Protein AF-A0A933N788-F1 (afdb_monomer)

Solvent-accessible surface area (backbone atoms only — not comparable to full-atom values): 6801 Å² total; per-residue (Å²): 134,83,79,81,73,79,79,76,82,78,82,78,89,53,99,57,62,82,75,41,64,30,94,85,76,72,37,51,31,42,74,48,73,46,94,87,75,46,46,34,35,30,46,71,79,64,49,89,92,51,73,77,40,43,52,72,58,52,50,52,64,53,44,61,63,51,60,73,68,54,74,57,66,64,59,55,51,52,53,50,52,55,52,52,52,54,50,51,52,54,51,53,54,51,50,54,51,50,51,54,51,53,53,52,54,57,64,75,74,111

Nearest PDB structures (foldseek):
  4pfp-assembly1_A  TM=3.549E-01  e=6.596E+00  Sus scrofa
  2vas-assembly1_A  TM=3.540E-01  e=8.445E+00  Sus scrofa

Mean predicted aligned error: 11.63 Å

Secondary structure (DSSP, 8-state):
----PPPP------TTTTT-B-TTT-PBEEEEEETTTEEEEEETT--TTS--EEHHHHHHHHHHHHHHHS--HHHHHHHHHHHHHHHHHHHHHHHHHHHHHHHHHHHTT-

Structure (mmCIF, N/CA/C/O backbone):
data_AF-A0A933N788-F1
#
_entry.id   AF-A0A933N788-F1
#
loop_
_atom_site.group_PDB
_atom_site.id
_atom_site.type_symbol
_atom_site.label_atom_id
_atom_site.label_alt_id
_atom_site.label_comp_id
_atom_site.label_asym_id
_atom_site.label_entity_id
_atom_site.label_seq_id
_atom_site.pdbx_PDB_ins_code
_atom_site.Cartn_x
_atom_site.Cartn_y
_atom_site.Cartn_z
_atom_site.occupancy
_atom_site.B_iso_or_equiv
_atom_site.auth_seq_id
_atom_site.auth_comp_id
_atom_site.auth_asym_id
_atom_site.auth_atom_id
_atom_site.pdbx_PDB_model_num
ATOM 1 N N . MET A 1 1 ? 40.676 -18.536 15.638 1.00 44.00 1 MET A N 1
ATOM 2 C CA . MET A 1 1 ? 39.982 -18.354 14.341 1.00 44.00 1 MET A CA 1
ATOM 3 C C . MET A 1 1 ? 38.573 -17.835 14.615 1.00 44.00 1 MET A C 1
ATOM 5 O O . MET A 1 1 ? 37.750 -18.585 15.123 1.00 44.00 1 MET A O 1
ATOM 9 N N . SER A 1 2 ? 38.316 -16.542 14.395 1.00 55.00 2 SER A N 1
ATOM 10 C CA . SER A 1 2 ? 37.004 -15.934 14.674 1.00 55.00 2 SER A CA 1
ATOM 11 C C . SER A 1 2 ? 35.972 -16.397 13.638 1.00 55.00 2 SER A C 1
ATOM 13 O O . SER A 1 2 ? 36.208 -16.277 12.433 1.00 55.00 2 SER A O 1
ATOM 15 N N . ARG A 1 3 ? 34.848 -16.970 14.089 1.00 59.88 3 ARG A N 1
ATOM 16 C CA . ARG A 1 3 ? 3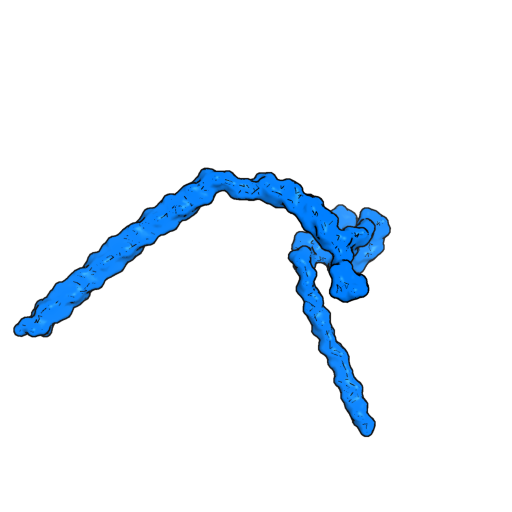3.737 -17.386 13.219 1.00 59.88 3 ARG A CA 1
ATOM 17 C C . ARG A 1 3 ? 33.127 -16.128 12.591 1.00 59.88 3 ARG A C 1
ATOM 19 O O . ARG A 1 3 ? 32.500 -15.343 13.295 1.00 59.88 3 ARG A O 1
ATOM 26 N N . LYS A 1 4 ? 33.296 -15.931 11.276 1.00 62.41 4 LYS A N 1
ATOM 27 C CA . LYS A 1 4 ? 32.578 -14.886 10.526 1.00 62.41 4 LYS A CA 1
ATOM 28 C C . LYS A 1 4 ? 31.075 -15.101 10.723 1.00 62.41 4 LYS A C 1
ATOM 30 O O . LYS A 1 4 ? 30.530 -16.110 10.280 1.00 62.41 4 LYS A O 1
ATOM 35 N N . SER A 1 5 ? 30.418 -14.181 11.424 1.00 70.81 5 SER A N 1
ATOM 36 C CA . SER A 1 5 ? 28.970 -14.208 11.603 1.00 70.81 5 SER A CA 1
ATOM 37 C C . SER A 1 5 ? 28.288 -14.010 10.247 1.00 70.81 5 SER A C 1
ATOM 39 O O . SER A 1 5 ? 28.709 -13.189 9.430 1.00 70.81 5 SER A O 1
ATOM 41 N N . LYS A 1 6 ? 27.245 -14.802 9.972 1.00 73.06 6 LYS A N 1
ATOM 42 C CA . LYS A 1 6 ? 26.474 -14.672 8.733 1.00 73.06 6 LYS A CA 1
ATOM 43 C C . LYS A 1 6 ? 25.786 -13.300 8.739 1.00 73.06 6 LYS A C 1
ATOM 45 O O . LYS A 1 6 ? 25.066 -13.018 9.701 1.00 73.06 6 LYS A O 1
ATOM 50 N N . PRO A 1 7 ? 25.986 -12.445 7.719 1.00 67.00 7 PRO A N 1
ATOM 51 C CA . PRO A 1 7 ? 25.334 -11.144 7.675 1.00 67.00 7 PRO A CA 1
ATOM 52 C C . PRO A 1 7 ? 23.817 -11.335 7.758 1.00 67.00 7 PRO A C 1
ATOM 54 O O . PRO A 1 7 ? 23.234 -12.136 7.020 1.00 67.00 7 PRO A O 1
ATOM 57 N N . ARG A 1 8 ? 23.178 -10.637 8.704 1.00 68.50 8 ARG A N 1
ATOM 58 C CA . ARG A 1 8 ? 21.720 -10.646 8.851 1.00 68.50 8 ARG A CA 1
ATOM 59 C C . ARG A 1 8 ? 21.106 -10.123 7.554 1.00 68.50 8 ARG A C 1
ATOM 61 O O . ARG A 1 8 ? 21.442 -9.024 7.118 1.00 68.50 8 ARG A O 1
ATOM 68 N N . LYS A 1 9 ? 20.198 -10.899 6.953 1.00 63.94 9 LYS A N 1
ATOM 69 C CA . LYS A 1 9 ? 19.388 -10.432 5.822 1.00 63.94 9 LYS A CA 1
ATOM 70 C C . LYS A 1 9 ? 18.592 -9.215 6.293 1.00 63.94 9 LYS A C 1
ATOM 72 O O . LYS A 1 9 ? 17.719 -9.356 7.148 1.00 63.94 9 LYS A O 1
ATOM 77 N N . ARG A 1 10 ? 18.906 -8.029 5.770 1.00 64.56 10 ARG A N 1
ATOM 78 C CA . ARG A 1 10 ? 18.049 -6.857 5.949 1.00 64.56 10 ARG A CA 1
ATOM 79 C C . ARG A 1 10 ? 16.788 -7.087 5.126 1.00 64.56 10 ARG A C 1
ATOM 81 O O . ARG A 1 10 ? 16.870 -7.276 3.916 1.00 64.56 10 ARG A O 1
ATOM 88 N N . LYS A 1 11 ? 15.638 -7.129 5.796 1.00 66.94 11 LYS A N 1
ATOM 89 C CA . LYS A 1 11 ? 14.349 -7.015 5.120 1.00 66.94 11 LYS A CA 1
ATOM 90 C C . LYS A 1 11 ? 14.166 -5.535 4.817 1.00 66.94 11 LYS A C 1
ATOM 92 O O . LYS A 1 11 ? 14.119 -4.731 5.741 1.00 66.94 11 LYS A O 1
ATOM 97 N N . HIS A 1 12 ? 14.171 -5.191 3.539 1.00 73.81 12 HIS A N 1
ATOM 98 C CA . HIS A 1 12 ? 13.732 -3.878 3.097 1.00 73.81 12 HIS A CA 1
ATOM 99 C C . HIS A 1 12 ? 12.219 -3.960 2.917 1.00 73.81 12 HIS A C 1
ATOM 101 O O . HIS A 1 12 ? 11.741 -4.832 2.189 1.00 73.81 12 HIS A O 1
ATOM 107 N N . GLU A 1 13 ? 11.481 -3.110 3.623 1.00 82.69 13 GLU A N 1
ATOM 108 C CA . GLU A 1 13 ? 10.055 -2.913 3.375 1.00 82.69 13 GLU A CA 1
ATOM 109 C C . GLU A 1 13 ? 9.920 -1.854 2.284 1.00 82.69 13 GLU A C 1
ATOM 111 O O . GLU A 1 13 ? 10.401 -0.731 2.431 1.00 82.69 13 GLU A O 1
ATOM 116 N N . PHE A 1 14 ? 9.334 -2.250 1.159 1.00 90.94 14 PHE A N 1
ATOM 117 C CA . PHE A 1 14 ? 9.071 -1.380 0.018 1.00 90.94 14 PHE A CA 1
ATOM 118 C C . PHE A 1 14 ? 7.575 -1.093 -0.044 1.00 90.94 14 PHE A C 1
ATOM 120 O O . PHE A 1 14 ? 6.779 -2.003 0.199 1.00 90.94 14 PHE A O 1
ATOM 127 N N . ALA A 1 15 ? 7.197 0.138 -0.395 1.00 91.25 15 ALA A N 1
ATOM 128 C CA . ALA A 1 15 ? 5.815 0.614 -0.316 1.00 91.25 15 ALA A CA 1
ATOM 129 C C . ALA A 1 15 ? 4.814 -0.281 -1.065 1.00 91.25 15 ALA A C 1
ATOM 131 O O . ALA A 1 15 ? 3.707 -0.511 -0.583 1.00 91.25 15 ALA A O 1
ATOM 132 N N . PHE A 1 16 ? 5.218 -0.820 -2.217 1.00 91.56 16 PHE A N 1
ATOM 133 C CA . PHE A 1 16 ? 4.358 -1.645 -3.066 1.00 91.56 16 PHE A CA 1
ATOM 134 C C . PHE A 1 16 ? 4.772 -3.121 -3.123 1.00 91.56 16 PHE A C 1
ATOM 136 O O . PHE A 1 16 ? 4.347 -3.861 -4.013 1.00 91.56 16 PHE A O 1
ATOM 143 N N . GLY A 1 17 ? 5.617 -3.567 -2.189 1.00 87.81 17 GLY A N 1
ATOM 144 C CA . GLY A 1 17 ? 6.082 -4.950 -2.134 1.00 87.81 17 GLY A CA 1
ATOM 145 C C . GLY A 1 17 ? 4.921 -5.936 -1.985 1.00 87.81 17 GLY A C 1
ATOM 146 O O . GLY A 1 17 ? 4.179 -5.883 -1.011 1.00 87.81 17 GLY A O 1
ATOM 147 N N . GLY A 1 18 ? 4.769 -6.847 -2.951 1.00 87.12 18 GLY A N 1
ATOM 148 C CA . GLY A 1 18 ? 3.717 -7.871 -2.937 1.00 87.12 18 GLY A CA 1
ATOM 149 C C . GLY A 1 18 ? 2.318 -7.384 -3.331 1.00 87.12 18 GLY A C 1
ATOM 150 O O . GLY A 1 18 ? 1.394 -8.189 -3.339 1.00 87.12 18 GLY A O 1
ATOM 151 N N . LEU A 1 19 ? 2.157 -6.105 -3.684 1.00 90.50 19 LEU A N 1
ATOM 152 C CA . LEU A 1 19 ? 0.879 -5.543 -4.141 1.00 90.50 19 LEU A CA 1
ATOM 153 C C . LEU A 1 19 ? 0.746 -5.513 -5.669 1.00 90.50 19 LEU A C 1
ATOM 155 O O . LEU A 1 19 ? -0.346 -5.290 -6.183 1.00 90.50 19 LEU A O 1
ATOM 159 N N . ILE A 1 20 ? 1.853 -5.700 -6.393 1.00 91.12 20 ILE A N 1
ATOM 160 C CA . ILE A 1 20 ? 1.922 -5.502 -7.843 1.00 91.12 20 ILE A CA 1
ATOM 161 C C . ILE A 1 20 ? 2.442 -6.772 -8.522 1.00 91.12 20 ILE A C 1
ATOM 163 O O . ILE A 1 20 ? 3.484 -7.320 -8.145 1.00 91.12 20 ILE A O 1
ATOM 167 N N . SER A 1 21 ? 1.734 -7.201 -9.564 1.00 92.62 21 SER A N 1
ATOM 168 C CA . SER A 1 21 ? 2.136 -8.270 -10.477 1.00 92.62 21 SER A CA 1
ATOM 169 C C . SER A 1 21 ? 2.500 -7.719 -11.859 1.00 92.62 21 SER A C 1
ATOM 171 O O . SER A 1 21 ? 2.053 -6.654 -12.285 1.00 92.62 21 SER A O 1
ATOM 173 N N . CYS A 1 22 ? 3.369 -8.443 -12.555 1.00 92.31 22 CYS A N 1
ATOM 174 C CA . CYS A 1 22 ? 3.764 -8.168 -13.924 1.00 92.31 22 CYS A CA 1
ATOM 175 C C . CYS A 1 22 ? 2.631 -8.571 -14.872 1.00 92.31 22 CYS A C 1
ATOM 177 O O . CYS A 1 22 ? 2.315 -9.752 -14.961 1.00 92.31 22 CYS A O 1
ATOM 179 N N . GLY A 1 23 ? 2.087 -7.631 -15.647 1.00 89.94 23 GLY A N 1
ATOM 180 C CA . GLY A 1 23 ? 1.027 -7.922 -16.624 1.00 89.94 23 GLY A CA 1
ATOM 181 C C . GLY A 1 23 ? 1.462 -8.746 -17.846 1.00 89.94 23 GLY A C 1
ATOM 182 O O . GLY A 1 23 ? 0.635 -9.016 -18.708 1.00 89.94 23 GLY A O 1
ATOM 183 N N . HIS A 1 24 ? 2.745 -9.112 -17.956 1.00 91.56 24 HIS A N 1
ATOM 184 C CA . HIS A 1 24 ? 3.261 -9.921 -19.067 1.00 91.56 24 HIS A CA 1
ATOM 185 C C . HIS A 1 24 ? 3.522 -11.385 -18.692 1.00 91.56 24 HIS A C 1
ATOM 187 O O . HIS A 1 24 ? 3.349 -12.268 -19.524 1.00 91.56 24 HIS A O 1
ATOM 193 N N . CYS A 1 25 ? 3.969 -11.653 -17.462 1.00 90.38 25 CYS A N 1
ATOM 194 C CA . CYS A 1 25 ? 4.369 -12.998 -17.035 1.00 90.38 25 CYS A CA 1
ATOM 195 C C . CYS A 1 25 ? 3.720 -13.445 -15.718 1.00 90.38 25 CYS A C 1
ATOM 197 O O . CYS A 1 25 ? 4.162 -14.438 -15.143 1.00 90.38 25 CYS A O 1
ATOM 199 N N . ASP A 1 26 ? 2.791 -12.652 -15.177 1.00 88.88 26 ASP A N 1
ATOM 200 C CA . ASP A 1 26 ? 2.115 -12.839 -13.882 1.00 88.88 26 ASP A CA 1
ATOM 201 C C . ASP A 1 26 ? 3.045 -12.971 -12.660 1.00 88.88 26 ASP A C 1
ATOM 203 O O . ASP A 1 26 ? 2.613 -13.236 -11.538 1.00 88.88 26 ASP A O 1
ATOM 207 N N . GLY A 1 27 ? 4.344 -12.736 -12.849 1.00 90.06 27 GLY A N 1
ATOM 208 C CA . GLY A 1 27 ? 5.340 -12.7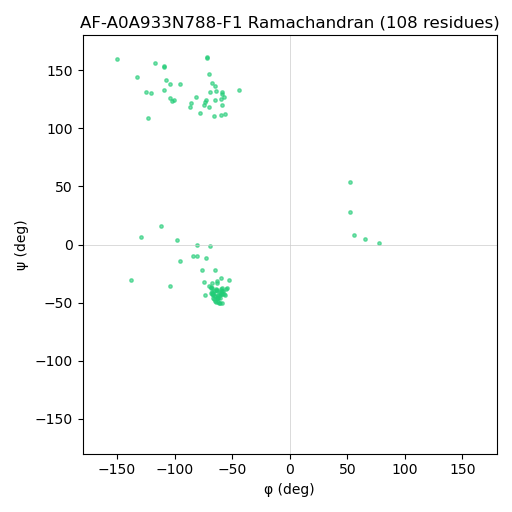48 -11.787 1.00 90.06 27 GLY A CA 1
ATOM 209 C C . GLY A 1 27 ? 5.201 -11.540 -10.863 1.00 90.06 27 GLY A C 1
ATOM 210 O O . GLY A 1 27 ? 4.644 -10.508 -11.232 1.00 90.06 27 GLY A O 1
ATOM 211 N N . SER A 1 28 ? 5.759 -11.623 -9.658 1.00 91.75 28 SER A N 1
ATOM 212 C CA . SER A 1 28 ? 5.776 -10.489 -8.730 1.00 91.75 28 SER A CA 1
ATOM 213 C C . SER A 1 28 ? 6.671 -9.356 -9.240 1.00 91.75 28 SER A C 1
ATOM 215 O O . SER A 1 28 ? 7.800 -9.601 -9.687 1.00 91.75 28 SER A O 1
ATOM 217 N N . ILE A 1 29 ? 6.221 -8.112 -9.084 1.00 93.19 29 ILE A N 1
ATOM 218 C CA . ILE A 1 29 ? 7.106 -6.951 -9.172 1.00 93.19 29 ILE A CA 1
ATOM 219 C C . ILE A 1 29 ? 7.819 -6.783 -7.824 1.00 93.19 29 ILE A C 1
ATOM 221 O O . ILE A 1 29 ? 7.191 -6.720 -6.767 1.00 93.19 29 ILE A O 1
ATOM 225 N N . THR A 1 30 ? 9.145 -6.705 -7.869 1.00 92.44 30 THR A N 1
ATOM 226 C CA . THR A 1 30 ? 10.015 -6.541 -6.698 1.00 92.44 30 THR A CA 1
ATOM 227 C C . THR A 1 30 ? 10.765 -5.221 -6.809 1.00 92.44 30 THR A C 1
ATOM 229 O O . THR A 1 30 ? 10.962 -4.714 -7.911 1.00 92.44 30 THR A O 1
ATOM 232 N N . ALA A 1 31 ? 11.200 -4.662 -5.679 1.00 93.19 31 ALA A N 1
ATOM 233 C CA . ALA A 1 31 ? 11.982 -3.436 -5.666 1.00 93.19 31 ALA A CA 1
ATOM 234 C C . ALA A 1 31 ? 13.449 -3.658 -5.276 1.00 93.19 31 ALA A C 1
ATOM 236 O O . ALA A 1 31 ? 13.809 -4.588 -4.549 1.00 93.19 31 ALA A O 1
ATOM 237 N N . SER A 1 32 ? 14.298 -2.753 -5.749 1.00 90.81 32 SER A N 1
ATOM 238 C CA . SER A 1 32 ? 15.711 -2.661 -5.404 1.00 90.81 32 SER A CA 1
ATOM 239 C C . SER A 1 32 ? 16.064 -1.218 -5.063 1.00 90.81 32 SER A C 1
ATOM 241 O O . SER A 1 32 ? 15.527 -0.278 -5.649 1.00 90.81 32 SER A O 1
ATOM 243 N N . GLN A 1 33 ? 16.962 -1.037 -4.094 1.00 91.75 33 GLN A N 1
ATOM 244 C CA . GLN A 1 33 ? 17.422 0.284 -3.684 1.00 91.75 33 GLN A CA 1
ATOM 245 C C . GLN A 1 33 ? 18.805 0.576 -4.273 1.00 91.75 33 GLN A C 1
ATOM 247 O O . GLN A 1 33 ? 19.769 -0.147 -4.018 1.00 91.75 33 GLN A O 1
ATOM 252 N N . ALA A 1 34 ? 18.919 1.671 -5.019 1.00 89.38 34 ALA A N 1
ATOM 253 C CA . ALA A 1 34 ? 20.169 2.187 -5.553 1.00 89.38 34 ALA A CA 1
ATOM 254 C C . ALA A 1 34 ? 20.638 3.408 -4.749 1.00 89.38 34 ALA A C 1
ATOM 256 O O . ALA A 1 34 ? 19.852 4.289 -4.391 1.00 89.38 34 ALA A O 1
ATOM 257 N N . LYS A 1 35 ? 21.949 3.476 -4.476 1.00 88.38 35 LYS A N 1
ATOM 258 C CA . LYS A 1 35 ? 22.605 4.593 -3.761 1.00 88.38 35 LYS A CA 1
ATOM 259 C C . LYS A 1 35 ? 21.947 4.958 -2.416 1.00 88.38 35 LYS A C 1
ATOM 261 O O . LYS A 1 35 ? 21.983 6.117 -2.014 1.00 88.38 35 LYS A O 1
ATOM 266 N N . GLY A 1 36 ? 21.303 3.987 -1.762 1.00 84.94 36 GLY A N 1
ATOM 267 C CA . GLY A 1 36 ? 20.622 4.156 -0.474 1.00 84.94 36 GLY A CA 1
ATOM 268 C C . GLY A 1 36 ? 19.399 5.080 -0.475 1.00 84.94 36 GLY A C 1
ATOM 269 O O . GLY A 1 36 ? 18.856 5.326 0.594 1.00 84.94 36 GLY A O 1
ATOM 270 N N . GLN A 1 37 ? 18.968 5.591 -1.633 1.00 87.88 37 GLN A N 1
ATOM 271 C CA . GLN A 1 37 ? 17.933 6.632 -1.707 1.00 87.88 37 GLN A CA 1
ATOM 272 C C . GLN A 1 37 ? 16.904 6.397 -2.816 1.00 87.88 37 GLN A C 1
ATOM 274 O O . GLN A 1 37 ? 15.750 6.761 -2.652 1.00 87.88 37 GLN A O 1
ATOM 279 N N . TYR A 1 38 ? 17.291 5.763 -3.927 1.00 91.06 38 TYR A N 1
ATOM 280 C CA . TYR A 1 38 ? 16.397 5.565 -5.066 1.00 91.06 38 TYR A CA 1
ATOM 281 C C . TYR A 1 38 ? 15.834 4.152 -5.049 1.00 91.06 38 TYR A C 1
ATOM 283 O O . TYR A 1 38 ? 16.608 3.195 -5.057 1.00 91.06 38 TYR A O 1
ATOM 291 N N . VAL A 1 39 ? 14.512 4.015 -5.061 1.00 94.25 39 VAL A N 1
ATOM 292 C CA . VAL A 1 39 ? 13.835 2.716 -5.124 1.00 94.25 39 VAL A CA 1
ATOM 293 C C . VAL A 1 39 ? 13.300 2.499 -6.536 1.00 94.25 39 VAL A C 1
ATOM 295 O O . VAL A 1 39 ? 12.584 3.342 -7.076 1.00 94.25 39 VAL A O 1
ATOM 298 N N . TYR A 1 40 ? 13.669 1.368 -7.133 1.00 94.50 40 TYR A N 1
ATOM 299 C CA . TYR A 1 40 ? 13.228 0.959 -8.462 1.00 94.50 40 TYR A CA 1
ATOM 300 C C . TYR A 1 40 ? 12.497 -0.369 -8.385 1.00 94.50 40 TYR A C 1
ATOM 302 O O . TYR A 1 40 ? 13.030 -1.333 -7.836 1.00 94.50 40 TYR A O 1
ATOM 310 N N . TYR A 1 41 ? 11.321 -0.419 -8.990 1.00 94.50 41 TYR A N 1
ATOM 311 C CA . TYR A 1 41 ? 10.503 -1.608 -9.146 1.00 94.50 41 TYR A CA 1
ATOM 312 C C . TYR A 1 41 ? 10.775 -2.252 -10.504 1.00 94.50 41 TYR A C 1
ATOM 314 O O . TYR A 1 41 ? 10.907 -1.563 -11.514 1.00 94.50 41 TYR A O 1
ATOM 322 N N . HIS A 1 42 ? 10.872 -3.578 -10.517 1.00 92.88 42 HIS A N 1
ATOM 323 C CA . HIS A 1 42 ? 11.113 -4.374 -11.712 1.00 92.88 42 HIS A CA 1
ATOM 324 C C . HIS A 1 42 ? 10.465 -5.753 -11.592 1.00 92.88 42 HIS A C 1
ATOM 326 O O . HIS A 1 42 ? 10.210 -6.259 -10.496 1.00 92.88 42 HIS A O 1
ATOM 332 N N . CYS A 1 43 ? 10.245 -6.409 -12.728 1.00 93.31 43 CYS A N 1
ATOM 333 C CA . CYS A 1 43 ? 9.786 -7.790 -12.730 1.00 93.31 43 CYS A CA 1
ATOM 334 C C . CYS A 1 43 ? 10.846 -8.715 -12.112 1.00 93.31 43 CYS A C 1
ATOM 336 O O . CYS A 1 43 ? 12.025 -8.657 -12.476 1.00 93.31 43 CYS A O 1
ATOM 338 N N . ALA A 1 44 ? 10.442 -9.591 -11.188 1.00 89.69 44 ALA A N 1
ATOM 339 C CA . ALA A 1 44 ? 11.341 -10.590 -10.609 1.00 89.69 44 ALA A CA 1
ATOM 340 C C . ALA A 1 44 ? 11.856 -11.592 -11.661 1.00 89.69 44 ALA A C 1
ATOM 342 O O . ALA A 1 44 ? 12.996 -12.044 -11.569 1.00 89.69 44 ALA A O 1
ATOM 343 N N . ALA A 1 45 ? 11.044 -11.882 -12.683 1.00 88.50 45 ALA A N 1
ATOM 344 C CA . ALA A 1 45 ? 11.398 -12.751 -13.805 1.00 88.50 45 ALA A CA 1
ATOM 345 C C . ALA A 1 45 ? 12.236 -12.052 -14.895 1.00 88.50 45 ALA A C 1
ATOM 347 O O . ALA A 1 45 ? 12.618 -12.706 -15.858 1.00 88.50 45 ALA A O 1
ATOM 348 N N . LYS A 1 46 ? 12.545 -10.752 -14.740 1.00 83.88 46 LYS A N 1
ATOM 349 C CA . LYS A 1 46 ? 13.331 -9.944 -15.694 1.00 83.88 46 LYS A CA 1
ATOM 350 C C . LYS A 1 46 ? 12.798 -10.007 -17.132 1.00 83.88 46 LYS A C 1
ATOM 352 O O . LYS A 1 46 ? 13.527 -10.330 -18.061 1.00 83.88 46 LYS A O 1
ATOM 357 N N . CYS A 1 47 ? 11.516 -9.710 -17.306 1.00 86.75 47 CYS A N 1
ATOM 358 C CA . CYS A 1 47 ? 10.928 -9.582 -18.635 1.00 86.75 47 CYS A CA 1
ATOM 359 C C . CYS A 1 47 ? 11.461 -8.331 -19.339 1.00 86.75 47 CYS A C 1
ATOM 361 O O . CYS A 1 47 ? 11.357 -7.244 -18.777 1.00 86.75 47 CYS A O 1
ATOM 363 N N . ASP A 1 48 ? 11.916 -8.465 -20.585 1.00 84.31 48 ASP A N 1
ATOM 364 C CA . ASP A 1 48 ? 12.358 -7.323 -21.403 1.00 84.31 48 ASP A CA 1
ATOM 365 C C . ASP A 1 48 ? 11.210 -6.353 -21.729 1.00 84.31 48 ASP A C 1
ATOM 367 O O . ASP A 1 48 ? 11.430 -5.176 -21.992 1.00 84.31 48 ASP A O 1
ATOM 371 N N . ALA A 1 49 ? 9.965 -6.836 -21.663 1.00 83.81 49 ALA A N 1
ATOM 372 C CA . ALA A 1 49 ? 8.763 -6.039 -21.884 1.00 83.81 49 ALA A CA 1
ATOM 373 C C . ALA A 1 49 ? 8.432 -5.062 -20.736 1.00 83.81 49 ALA A C 1
ATOM 375 O O . ALA A 1 49 ? 7.541 -4.230 -20.894 1.00 83.81 49 ALA A O 1
ATOM 376 N N . VAL A 1 50 ? 9.090 -5.174 -19.573 1.00 84.94 50 VAL A N 1
ATOM 377 C CA . VAL A 1 50 ? 8.809 -4.335 -18.397 1.00 84.94 50 VAL A CA 1
ATOM 378 C C . VAL A 1 50 ? 10.073 -3.609 -17.963 1.00 84.94 50 VAL A C 1
ATOM 380 O O . VAL A 1 50 ? 10.990 -4.205 -17.397 1.00 84.94 50 VAL A O 1
ATOM 383 N N . GLU A 1 51 ? 10.096 -2.300 -18.192 1.00 88.50 51 GLU A N 1
ATOM 384 C CA . GLU A 1 51 ? 11.191 -1.440 -17.755 1.00 88.50 51 GLU A CA 1
ATOM 385 C C . GLU A 1 51 ? 11.206 -1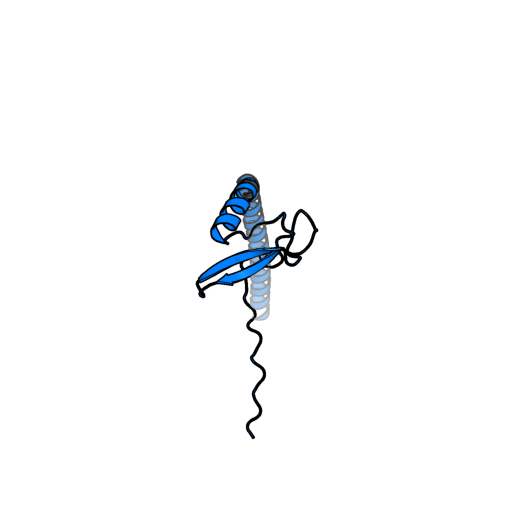.236 -16.234 1.00 88.50 51 GLU A C 1
ATOM 387 O O . GLU A 1 51 ? 10.222 -1.449 -15.522 1.00 88.50 51 GLU A O 1
ATOM 392 N N . TYR A 1 52 ? 12.358 -0.801 -15.725 1.00 92.44 52 TYR A N 1
ATOM 393 C CA . TYR A 1 52 ? 12.522 -0.440 -14.323 1.00 92.44 52 TYR A CA 1
ATOM 394 C C . TYR A 1 52 ? 11.829 0.897 -14.051 1.00 92.44 52 TYR A C 1
ATOM 396 O O . TYR A 1 52 ? 12.189 1.919 -14.634 1.00 92.44 52 TYR A O 1
ATOM 404 N N . ILE A 1 53 ? 10.891 0.912 -13.108 1.00 93.38 53 ILE A N 1
ATOM 405 C CA . ILE A 1 53 ? 10.101 2.103 -12.776 1.00 93.38 53 ILE A CA 1
ATOM 406 C C . ILE A 1 53 ? 10.528 2.623 -11.406 1.00 93.38 53 ILE A C 1
ATOM 408 O O . ILE A 1 53 ? 10.654 1.859 -10.449 1.00 93.38 53 ILE A O 1
ATOM 412 N N . ARG A 1 54 ? 10.753 3.933 -11.286 1.00 94.69 54 ARG A N 1
ATOM 413 C CA . ARG A 1 54 ? 11.016 4.570 -9.988 1.00 94.69 54 ARG A CA 1
ATOM 414 C C . ARG A 1 54 ? 9.766 4.605 -9.112 1.00 94.69 54 ARG A C 1
ATOM 416 O O . ARG A 1 54 ? 8.663 4.785 -9.622 1.00 94.69 54 ARG A O 1
ATOM 423 N N . GLU A 1 55 ? 9.941 4.501 -7.797 1.00 94.56 55 GLU A N 1
ATOM 424 C CA . GLU A 1 55 ? 8.827 4.510 -6.840 1.00 94.56 55 GLU A CA 1
ATOM 425 C C . GLU A 1 55 ? 7.926 5.747 -6.972 1.00 94.56 55 GLU A C 1
ATOM 427 O O . GLU A 1 55 ? 6.703 5.623 -6.889 1.00 94.56 55 GLU A O 1
ATOM 432 N N . GLU A 1 56 ? 8.493 6.928 -7.236 1.00 94.00 56 GLU A N 1
ATOM 433 C CA . GLU A 1 56 ? 7.711 8.161 -7.360 1.00 94.00 56 GLU A CA 1
ATOM 434 C C . GLU A 1 56 ? 6.818 8.148 -8.606 1.00 94.00 56 GLU A C 1
ATOM 436 O O . GLU A 1 56 ? 5.692 8.644 -8.574 1.00 94.00 56 GLU A O 1
ATOM 441 N N . GLU A 1 57 ? 7.306 7.569 -9.701 1.00 94.38 57 GLU A N 1
ATOM 442 C CA . GLU A 1 57 ? 6.547 7.451 -10.945 1.00 94.38 57 GLU A CA 1
ATOM 443 C C . GLU A 1 57 ? 5.459 6.383 -10.825 1.00 94.38 57 GLU A C 1
ATOM 445 O O . GLU A 1 57 ? 4.299 6.628 -11.154 1.00 94.38 57 GLU A O 1
ATOM 450 N N . LEU A 1 58 ? 5.798 5.238 -10.230 1.00 93.50 58 LEU A N 1
ATOM 451 C CA . LEU A 1 58 ? 4.835 4.182 -9.935 1.00 93.50 58 LEU A CA 1
ATOM 452 C C . LEU A 1 58 ? 3.703 4.687 -9.027 1.00 93.50 58 LEU A C 1
ATOM 454 O O . LEU A 1 58 ? 2.528 4.436 -9.291 1.00 93.50 58 LEU A O 1
ATOM 458 N N . SER A 1 59 ? 4.041 5.477 -8.005 1.00 93.88 59 SER A N 1
ATOM 459 C CA . SER A 1 59 ? 3.065 6.101 -7.103 1.00 93.88 59 SER A CA 1
ATOM 460 C C . SER A 1 59 ? 2.095 7.024 -7.844 1.00 93.88 59 SER A C 1
ATOM 462 O O . SER A 1 59 ? 0.900 7.028 -7.549 1.00 93.88 59 SER A O 1
ATOM 464 N N . LYS A 1 60 ? 2.576 7.797 -8.828 1.00 93.25 60 LYS A N 1
ATOM 465 C CA . LYS A 1 60 ? 1.716 8.665 -9.650 1.00 93.25 60 LYS A CA 1
ATOM 466 C C . LYS A 1 60 ? 0.761 7.851 -10.516 1.00 93.25 60 LYS A C 1
ATOM 468 O O . LYS A 1 60 ? -0.433 8.155 -10.547 1.00 93.25 60 LYS A O 1
ATOM 473 N N . GLN A 1 61 ? 1.274 6.812 -11.177 1.00 91.56 61 GLN A N 1
ATOM 474 C CA . GLN A 1 61 ? 0.477 5.945 -12.046 1.00 91.56 61 GLN A CA 1
ATOM 475 C C . GLN A 1 61 ? -0.606 5.197 -11.266 1.00 91.56 61 GLN A C 1
ATOM 477 O O . GLN A 1 61 ? -1.737 5.112 -11.737 1.00 91.56 61 GLN A O 1
ATOM 482 N N . LEU A 1 62 ? -0.299 4.729 -10.051 1.00 90.50 62 LEU A N 1
ATOM 483 C CA . LEU A 1 62 ? -1.271 4.092 -9.157 1.00 90.50 62 LEU A CA 1
ATOM 484 C C . LEU A 1 62 ? -2.232 5.096 -8.506 1.00 90.50 62 LEU A C 1
ATOM 486 O O . LEU A 1 62 ? -3.398 4.782 -8.274 1.00 90.50 62 LEU A O 1
ATOM 490 N N . GLY A 1 63 ? -1.790 6.324 -8.241 1.00 89.81 63 GLY A N 1
ATOM 491 C CA . GLY A 1 63 ? -2.626 7.348 -7.617 1.00 89.81 63 GLY A CA 1
ATOM 492 C C . GLY A 1 63 ? -3.821 7.766 -8.479 1.00 89.81 63 GLY A C 1
ATOM 493 O O . GLY A 1 63 ? -4.917 7.973 -7.960 1.00 89.81 63 GLY A O 1
ATOM 494 N N . ALA A 1 64 ? -3.644 7.867 -9.798 1.00 86.00 64 ALA A N 1
ATOM 495 C CA . ALA A 1 64 ? -4.710 8.265 -10.719 1.00 86.00 64 ALA A CA 1
ATOM 496 C C . ALA A 1 64 ? -5.956 7.344 -10.694 1.00 86.00 64 ALA A C 1
ATOM 498 O O . ALA A 1 64 ? -7.066 7.865 -10.559 1.00 86.00 64 ALA A O 1
ATOM 499 N N . PRO A 1 65 ? -5.838 6.004 -10.802 1.00 85.19 65 PRO A N 1
ATOM 500 C CA . PRO A 1 65 ? -6.980 5.106 -10.665 1.00 85.19 65 PRO A CA 1
ATOM 501 C C . PRO A 1 65 ? -7.546 5.077 -9.245 1.00 85.19 65 PRO A C 1
ATOM 503 O O . PRO A 1 65 ? -8.766 5.062 -9.098 1.00 85.19 65 PRO A O 1
ATOM 506 N N . LEU A 1 66 ? -6.704 5.144 -8.209 1.00 85.31 66 LEU A N 1
ATOM 507 C CA . LEU A 1 66 ? -7.168 5.141 -6.818 1.00 85.31 66 LEU A CA 1
ATOM 508 C C . LEU A 1 66 ? -8.034 6.363 -6.478 1.00 85.31 66 LEU A C 1
ATOM 510 O O . LEU A 1 66 ? -9.005 6.229 -5.739 1.00 85.31 66 LEU A O 1
ATOM 514 N N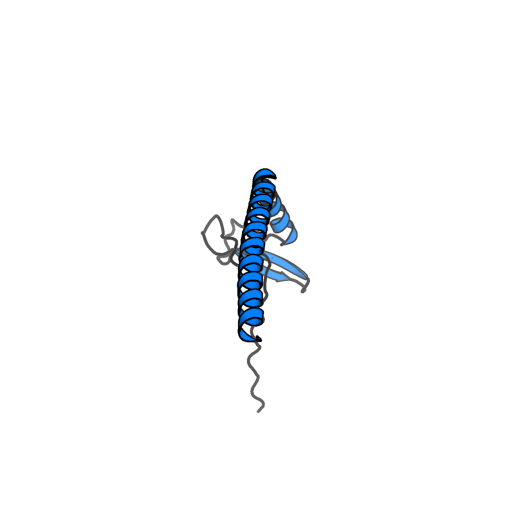 . LYS A 1 67 ? -7.763 7.531 -7.075 1.00 82.75 67 LYS A N 1
ATOM 515 C CA . LYS A 1 67 ? -8.623 8.721 -6.931 1.00 82.75 67 LYS A CA 1
ATOM 516 C C . LYS A 1 67 ? -10.054 8.497 -7.422 1.00 82.75 67 LYS A C 1
ATOM 518 O O . LYS A 1 67 ? -10.971 9.107 -6.894 1.00 82.75 67 LYS A O 1
ATOM 523 N N . ARG A 1 68 ? -10.270 7.612 -8.400 1.00 78.44 68 ARG A N 1
ATOM 524 C CA . ARG A 1 68 ? -11.627 7.273 -8.868 1.00 78.44 68 ARG A CA 1
ATOM 525 C C . ARG A 1 68 ? -12.373 6.346 -7.911 1.00 78.44 68 ARG A C 1
ATOM 527 O O . ARG A 1 68 ? -13.593 6.304 -7.945 1.00 78.44 68 ARG A O 1
ATOM 534 N N . ILE A 1 69 ? -11.643 5.609 -7.075 1.00 79.12 69 ILE A N 1
ATOM 535 C CA . ILE A 1 69 ? -12.198 4.738 -6.027 1.00 79.12 69 ILE A CA 1
ATOM 536 C C . ILE A 1 69 ? -12.495 5.55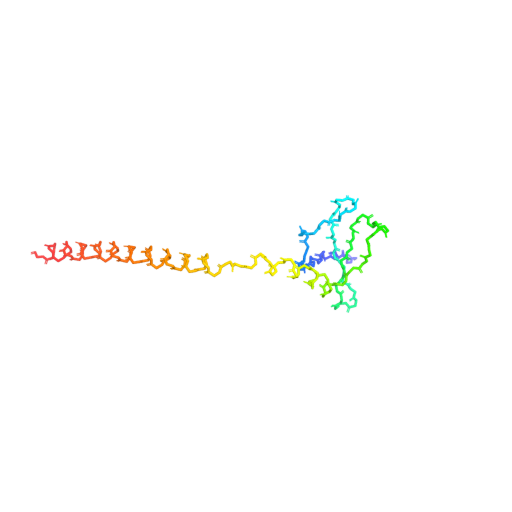2 -4.753 1.00 79.12 69 ILE A C 1
ATOM 538 O O . ILE A 1 69 ? -13.119 5.054 -3.816 1.00 79.12 69 ILE A O 1
ATOM 542 N N . GLN A 1 70 ? -12.046 6.810 -4.694 1.00 67.56 70 GLN A N 1
ATOM 543 C CA . GLN A 1 70 ? -12.190 7.657 -3.521 1.00 67.56 70 GLN A CA 1
ATOM 544 C C . GLN A 1 70 ? -13.676 7.819 -3.156 1.00 67.56 70 GLN A C 1
ATOM 546 O O . GLN A 1 70 ? -14.521 8.067 -4.014 1.00 67.56 70 GLN A O 1
ATOM 551 N N . ARG A 1 71 ? -13.964 7.574 -1.869 1.00 60.12 71 ARG A N 1
ATOM 552 C CA . ARG A 1 71 ? -15.296 7.379 -1.276 1.00 60.12 71 ARG A CA 1
ATOM 553 C C . ARG A 1 71 ? -16.318 8.396 -1.777 1.00 60.12 71 ARG A C 1
ATOM 555 O O . ARG A 1 71 ? -16.065 9.595 -1.710 1.00 60.12 71 ARG A O 1
ATOM 562 N N . SER A 1 72 ? -17.505 7.917 -2.154 1.00 75.00 72 SER A N 1
ATOM 563 C CA . SER A 1 72 ? -18.664 8.800 -2.230 1.00 75.00 72 SER A CA 1
ATOM 564 C C . SER A 1 72 ? -18.891 9.414 -0.848 1.00 75.00 72 SER A C 1
ATOM 566 O O . SER A 1 72 ? -18.897 8.707 0.164 1.00 75.00 72 SER A O 1
ATOM 568 N N . GLU A 1 73 ? -19.064 10.733 -0.797 1.00 79.50 73 GLU A N 1
ATOM 569 C CA . GLU A 1 73 ? -19.379 11.455 0.445 1.00 79.50 73 GLU A CA 1
ATOM 570 C C . GLU A 1 73 ? -20.602 10.844 1.146 1.00 79.50 73 GLU A C 1
ATOM 572 O O . GLU A 1 73 ? -20.652 10.758 2.367 1.00 79.50 73 GLU A O 1
ATOM 577 N N . GLN A 1 74 ? -21.518 10.275 0.361 1.00 80.38 74 GLN A N 1
ATOM 578 C CA . GLN A 1 74 ? -22.671 9.518 0.831 1.00 80.38 74 GLN A CA 1
ATOM 579 C C . GLN A 1 74 ? -22.313 8.326 1.736 1.00 80.38 74 GLN A C 1
ATOM 581 O O . GLN A 1 74 ? -22.977 8.119 2.745 1.00 80.38 74 GLN A O 1
ATOM 586 N N . ILE A 1 75 ? -21.275 7.538 1.418 1.00 85.25 75 ILE A N 1
ATOM 587 C CA . ILE A 1 75 ? -20.866 6.412 2.280 1.00 85.25 75 ILE A CA 1
ATOM 588 C C . ILE A 1 75 ? -20.254 6.936 3.579 1.00 85.25 75 ILE A C 1
ATOM 590 O O . ILE A 1 75 ? -20.425 6.318 4.629 1.00 85.25 75 ILE A O 1
ATOM 594 N N . VAL A 1 76 ? -19.526 8.053 3.516 1.00 87.75 76 VAL A N 1
ATOM 595 C CA . VAL A 1 76 ? -18.926 8.673 4.703 1.00 87.75 76 VAL A CA 1
ATOM 596 C C . VAL A 1 76 ? -20.015 9.149 5.652 1.00 87.75 76 VAL A C 1
ATOM 598 O O . VAL A 1 76 ? -19.966 8.789 6.827 1.00 87.75 76 VAL A O 1
ATOM 601 N N . GLU A 1 77 ? -21.008 9.880 5.145 1.00 90.75 77 GLU A N 1
ATOM 602 C CA . GLU A 1 77 ? -22.092 10.380 5.989 1.00 90.75 77 GLU A CA 1
ATOM 603 C C . GLU A 1 77 ? -22.957 9.237 6.520 1.00 90.75 77 GLU A C 1
ATOM 605 O O . GLU A 1 77 ? -23.187 9.170 7.721 1.00 90.75 77 GLU A O 1
ATOM 610 N N . TRP A 1 78 ? -23.305 8.252 5.684 1.00 91.50 78 TRP A N 1
ATOM 611 C CA . TRP A 1 78 ? -24.017 7.058 6.151 1.00 91.50 78 TRP A CA 1
ATOM 612 C C . TRP A 1 78 ? -23.260 6.325 7.270 1.00 91.50 78 TRP A C 1
A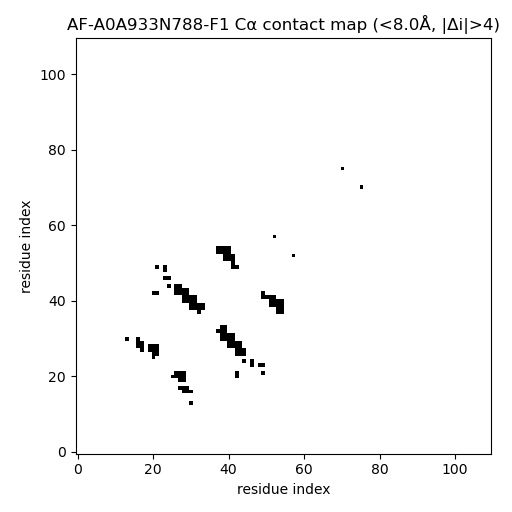TOM 614 O O . TRP A 1 78 ? -23.846 5.942 8.281 1.00 91.50 78 TRP A O 1
ATOM 624 N N . THR A 1 79 ? -21.937 6.164 7.132 1.00 91.12 79 THR A N 1
ATOM 625 C CA . THR A 1 79 ? -21.111 5.534 8.178 1.00 91.12 79 THR A CA 1
ATOM 626 C C . THR A 1 79 ? -21.112 6.373 9.455 1.00 91.12 79 THR A C 1
ATOM 628 O O . THR A 1 79 ? -21.148 5.824 10.555 1.00 91.12 79 THR A O 1
ATOM 631 N N . ARG A 1 80 ? -21.059 7.703 9.323 1.00 93.69 80 ARG A N 1
ATOM 632 C CA . ARG A 1 80 ? -21.073 8.638 10.449 1.00 93.69 80 ARG A CA 1
ATOM 633 C C . ARG A 1 80 ? -22.395 8.572 11.211 1.00 93.69 80 ARG A C 1
ATOM 635 O O . ARG A 1 80 ? -22.368 8.465 12.434 1.00 93.69 80 ARG A O 1
ATOM 642 N N . GLU A 1 81 ? -23.517 8.616 10.504 1.00 94.44 81 GLU A N 1
ATOM 643 C CA . GLU A 1 81 ? -24.856 8.519 11.090 1.00 94.44 81 GLU A CA 1
ATOM 644 C C . GLU A 1 81 ? -25.044 7.187 11.820 1.00 94.44 81 GLU A C 1
ATOM 646 O O . GLU A 1 81 ? -25.374 7.189 13.005 1.00 94.44 81 GLU A O 1
ATOM 651 N N . ALA A 1 82 ? -24.717 6.066 11.168 1.00 93.38 82 ALA A N 1
ATOM 652 C CA . ALA A 1 82 ? -24.814 4.739 11.776 1.00 93.38 82 ALA A CA 1
ATOM 653 C C . ALA A 1 82 ? -23.948 4.609 13.044 1.00 93.38 82 ALA A C 1
ATOM 655 O O . ALA A 1 82 ? -24.353 3.988 14.029 1.00 93.38 82 ALA A O 1
ATOM 656 N N . LEU A 1 83 ? -22.756 5.219 13.049 1.00 93.81 83 LEU A N 1
ATOM 657 C CA . LEU A 1 83 ? -21.877 5.219 14.217 1.00 93.81 83 LEU A CA 1
ATOM 658 C C . LEU A 1 83 ? -22.470 6.031 15.381 1.00 93.81 83 LEU A C 1
ATOM 660 O O . LEU A 1 83 ? -22.374 5.609 16.534 1.00 93.81 83 LEU A O 1
ATOM 664 N N . LEU A 1 84 ? -23.080 7.184 15.091 1.00 94.62 84 LEU A N 1
ATOM 665 C CA . LEU A 1 84 ? -23.717 8.036 16.100 1.00 94.62 84 LEU A CA 1
ATOM 666 C C . LEU A 1 84 ? -24.958 7.375 16.704 1.00 94.62 84 LEU A C 1
ATOM 668 O O . LEU A 1 84 ? -25.131 7.417 17.922 1.00 94.62 84 LEU A O 1
ATOM 672 N N . GLU A 1 85 ? -25.787 6.747 15.872 1.00 92.94 85 GLU A N 1
ATOM 673 C CA . GLU A 1 85 ? -26.979 6.019 16.310 1.00 92.94 85 GLU A CA 1
ATOM 674 C C . GLU A 1 85 ? -26.601 4.851 17.227 1.00 92.94 85 GLU A C 1
ATOM 676 O O . GLU A 1 85 ? -27.085 4.766 18.357 1.00 92.94 85 GLU A O 1
ATOM 681 N N . SER A 1 86 ? -25.635 4.028 16.803 1.00 91.38 86 SER A N 1
ATOM 682 C CA . SER A 1 86 ? -25.141 2.908 17.609 1.00 91.38 86 SER A CA 1
ATOM 683 C C . SER A 1 86 ? -24.581 3.365 18.962 1.00 91.38 86 SER A C 1
ATOM 685 O O . SER A 1 86 ? -24.831 2.738 19.992 1.00 91.38 86 SER A O 1
ATOM 687 N N . HIS A 1 87 ? -23.854 4.485 18.989 1.00 91.56 87 HIS A N 1
ATOM 688 C CA . HIS A 1 87 ? -23.305 5.032 20.228 1.00 91.56 87 HIS A CA 1
ATOM 689 C C . HIS A 1 87 ? -24.396 5.568 21.170 1.00 91.56 87 HIS A C 1
ATOM 691 O O . HIS A 1 87 ? -24.291 5.420 22.392 1.00 91.56 87 HIS A O 1
ATOM 697 N N . ALA A 1 88 ? -25.447 6.190 20.628 1.00 90.25 88 ALA A N 1
ATOM 698 C CA . ALA A 1 88 ? -26.571 6.685 21.419 1.00 90.25 88 ALA A CA 1
ATOM 699 C C . ALA A 1 88 ? -27.336 5.533 22.088 1.00 90.25 88 ALA A C 1
ATOM 701 O O . ALA A 1 88 ? -27.611 5.601 23.289 1.00 90.25 88 ALA A O 1
ATOM 702 N N . GLU A 1 89 ? -27.603 4.460 21.341 1.00 88.25 89 GLU A N 1
ATOM 703 C CA . GLU A 1 89 ? -28.268 3.256 21.847 1.00 88.25 89 GLU A CA 1
ATOM 704 C C . GLU A 1 89 ? -27.446 2.594 22.963 1.00 88.25 89 GLU A C 1
ATOM 706 O O . GLU A 1 89 ? -27.935 2.424 24.081 1.00 88.25 89 GLU A O 1
ATOM 711 N N . GLN A 1 90 ? -26.150 2.361 22.725 1.00 86.50 90 GLN A N 1
ATOM 712 C CA . GLN A 1 90 ? -25.237 1.796 23.727 1.00 86.50 90 GLN A CA 1
ATOM 713 C C . GLN A 1 90 ? -25.159 2.644 25.004 1.00 86.50 90 GLN A C 1
ATOM 715 O O . GLN A 1 90 ? -25.121 2.110 26.114 1.00 86.50 90 GLN A O 1
ATOM 720 N N . THR A 1 91 ? -25.140 3.973 24.866 1.00 88.44 91 THR A N 1
ATOM 721 C CA . THR A 1 91 ? -25.078 4.884 26.015 1.00 88.44 91 THR A CA 1
ATOM 722 C C . THR A 1 91 ? -26.358 4.811 26.844 1.00 88.44 91 THR A C 1
ATOM 724 O O . THR A 1 91 ? -26.276 4.770 28.072 1.00 88.44 91 THR A O 1
ATOM 727 N N . ALA A 1 92 ? -27.526 4.763 26.197 1.00 90.50 92 ALA A N 1
ATOM 728 C CA . ALA A 1 92 ? -28.822 4.672 26.868 1.00 90.50 92 ALA A CA 1
ATOM 729 C C . ALA A 1 92 ? -29.006 3.336 27.606 1.00 90.50 92 ALA A C 1
ATOM 731 O O . ALA A 1 92 ? -29.477 3.304 28.745 1.00 90.50 92 ALA A O 1
ATOM 732 N N . GLU A 1 93 ? -28.593 2.227 26.992 1.00 90.06 93 GLU A N 1
ATOM 733 C CA . GLU A 1 93 ? -28.601 0.919 27.649 1.00 90.06 93 GLU A CA 1
ATOM 734 C C . GLU A 1 93 ? -27.656 0.896 28.854 1.00 90.06 93 GLU A C 1
ATOM 736 O O . GLU A 1 93 ? -28.025 0.449 29.945 1.00 90.06 93 GLU A O 1
ATOM 741 N N . HIS A 1 94 ? -26.441 1.421 28.681 1.00 90.00 94 HIS A N 1
ATOM 742 C CA . HIS A 1 94 ? -25.438 1.461 29.736 1.00 90.00 94 HIS A CA 1
ATOM 743 C C . HIS A 1 94 ? -25.902 2.298 30.938 1.00 90.00 94 HIS A C 1
ATOM 745 O O . HIS A 1 94 ? -25.798 1.840 32.080 1.00 90.00 94 HIS A O 1
ATOM 751 N N . THR A 1 95 ? -26.463 3.492 30.714 1.00 93.75 95 THR A N 1
ATOM 752 C CA . THR A 1 95 ? -26.996 4.334 31.798 1.00 93.75 95 THR A CA 1
ATOM 753 C C . THR A 1 95 ? -28.159 3.659 32.518 1.00 93.75 95 THR A C 1
ATOM 755 O O . THR A 1 95 ? -28.141 3.584 33.747 1.00 93.75 95 THR A O 1
ATOM 758 N N . ALA A 1 96 ? -29.101 3.051 31.792 1.00 93.00 96 ALA A N 1
ATOM 759 C CA . ALA A 1 96 ? -30.219 2.323 32.394 1.00 93.00 96 ALA A CA 1
ATOM 760 C C . ALA A 1 96 ? -29.754 1.154 33.285 1.00 93.00 96 ALA A C 1
ATOM 762 O O . ALA A 1 96 ? -30.318 0.898 34.358 1.00 93.00 96 ALA A O 1
ATOM 763 N N . VAL A 1 97 ? -28.700 0.439 32.873 1.00 94.38 97 VAL A N 1
ATOM 764 C CA . VAL A 1 97 ? -28.097 -0.632 33.678 1.00 94.38 97 VAL A CA 1
ATOM 765 C C . VAL A 1 97 ? -27.456 -0.070 34.945 1.00 94.38 97 VAL A C 1
ATOM 767 O O . VAL A 1 97 ? -27.700 -0.607 36.031 1.00 94.38 97 VAL A O 1
ATOM 770 N N . VAL A 1 98 ? -26.675 1.007 34.834 1.00 95.38 98 VAL A N 1
ATOM 771 C CA . VAL A 1 98 ? -26.035 1.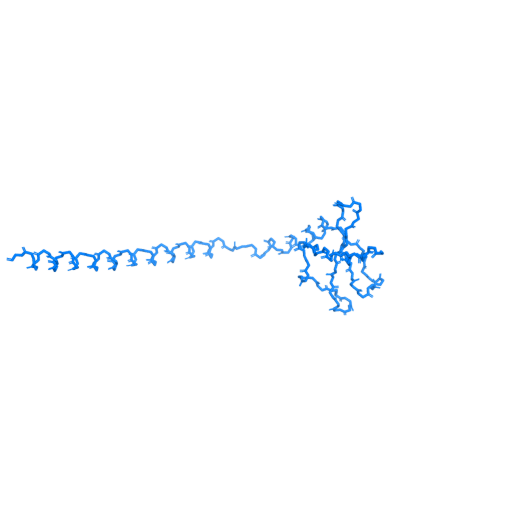667 35.982 1.00 95.38 98 VAL A CA 1
ATOM 772 C C . VAL A 1 98 ? -27.086 2.175 36.973 1.00 95.38 98 VAL A C 1
ATOM 774 O O . VAL A 1 98 ? -26.985 1.890 38.168 1.00 95.38 98 VAL A O 1
ATOM 777 N N . ASP A 1 99 ? -28.145 2.827 36.503 1.00 94.31 99 ASP A N 1
ATOM 778 C CA . ASP A 1 99 ? -29.231 3.340 37.345 1.00 94.31 99 ASP A CA 1
ATOM 779 C C . ASP A 1 99 ? -29.961 2.217 38.090 1.00 94.31 99 ASP A C 1
ATOM 781 O O . ASP A 1 99 ? -30.186 2.286 39.303 1.00 94.31 99 ASP A O 1
ATOM 785 N N . ARG A 1 100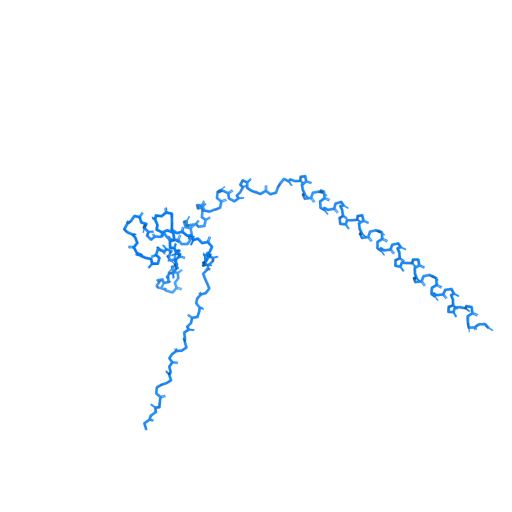 ? -30.256 1.109 37.402 1.00 95.06 100 ARG A N 1
ATOM 786 C CA . ARG A 1 100 ? -30.857 -0.077 38.028 1.00 95.06 100 ARG A CA 1
ATOM 787 C C . ARG A 1 100 ? -29.967 -0.656 39.131 1.00 95.06 100 ARG A C 1
ATOM 789 O O . ARG A 1 100 ? -30.473 -1.057 40.185 1.00 95.06 100 ARG A O 1
ATOM 796 N N . LEU A 1 101 ? -28.656 -0.726 38.899 1.00 94.12 101 LEU A N 1
ATOM 797 C CA . LEU A 1 101 ? -27.692 -1.233 39.879 1.00 94.12 101 LEU A CA 1
ATOM 798 C C . LEU A 1 101 ? -27.553 -0.287 41.078 1.00 94.12 101 LEU A C 1
ATOM 800 O O . LEU A 1 101 ? -27.545 -0.752 42.220 1.00 94.12 101 LEU A O 1
ATOM 804 N N . THR A 1 102 ? -27.509 1.027 40.850 1.00 94.06 102 THR A N 1
ATOM 805 C CA . THR A 1 102 ? -27.419 2.014 41.935 1.00 94.06 102 THR A CA 1
ATOM 806 C C . THR A 1 102 ? -28.675 2.017 42.806 1.00 94.06 102 THR A C 1
ATOM 808 O O . THR A 1 102 ? -28.559 2.054 44.033 1.00 94.06 102 THR A O 1
ATOM 811 N N . LEU A 1 103 ? -29.869 1.883 42.217 1.00 93.12 103 LEU A N 1
ATOM 812 C CA . LEU A 1 103 ? -31.125 1.764 42.962 1.00 93.12 103 LEU A CA 1
ATOM 813 C C . LEU A 1 103 ? -31.145 0.507 43.845 1.00 93.12 103 LEU A C 1
ATOM 815 O O . LEU A 1 103 ? -31.500 0.584 45.021 1.00 93.12 103 LEU A O 1
ATOM 819 N N . ARG A 1 104 ? -30.736 -0.651 43.303 1.00 91.44 104 ARG A N 1
ATOM 820 C CA . ARG A 1 104 ? -30.622 -1.901 44.078 1.00 91.44 104 ARG A CA 1
ATOM 821 C C . ARG A 1 104 ? -29.632 -1.763 45.230 1.00 91.44 104 ARG A C 1
ATOM 823 O O . ARG A 1 104 ? -29.950 -2.168 46.342 1.00 91.44 104 ARG A O 1
ATOM 830 N N . LYS A 1 105 ? -28.471 -1.147 44.986 1.00 92.94 105 LYS A N 1
ATOM 831 C CA . LYS A 1 105 ? -27.467 -0.894 46.027 1.00 92.94 105 LYS A CA 1
ATOM 832 C C . LYS A 1 105 ? -28.026 -0.022 47.157 1.00 92.94 105 LYS A C 1
ATOM 834 O O . LYS A 1 105 ? -27.800 -0.341 48.315 1.00 92.94 105 LYS A O 1
ATOM 839 N N . LYS A 1 106 ? -28.788 1.034 46.836 1.00 90.56 106 LYS A N 1
ATOM 840 C CA . LYS A 1 106 ? -29.446 1.892 47.841 1.00 90.56 106 LYS A CA 1
ATOM 841 C C . LYS A 1 106 ? -30.475 1.128 48.681 1.00 90.56 106 LYS A C 1
ATOM 843 O O . LYS A 1 106 ? -30.526 1.338 49.884 1.00 90.56 106 LYS A O 1
ATOM 848 N N . LYS A 1 107 ? -31.257 0.231 48.067 1.00 89.69 107 LYS A N 1
ATOM 849 C CA . LYS A 1 107 ? -32.249 -0.601 48.776 1.00 89.69 107 LYS A CA 1
ATOM 850 C C . LYS A 1 107 ? -31.625 -1.625 49.728 1.00 89.69 107 LYS A C 1
ATOM 852 O O . LYS A 1 107 ? -32.235 -1.935 50.734 1.00 89.69 107 LYS A O 1
ATOM 857 N N . LEU A 1 108 ? -30.445 -2.155 49.403 1.00 87.25 108 LEU A N 1
ATOM 858 C CA . LEU A 1 108 ? -29.724 -3.127 50.241 1.00 87.25 108 LEU A CA 1
ATOM 859 C C . LEU A 1 108 ? -28.942 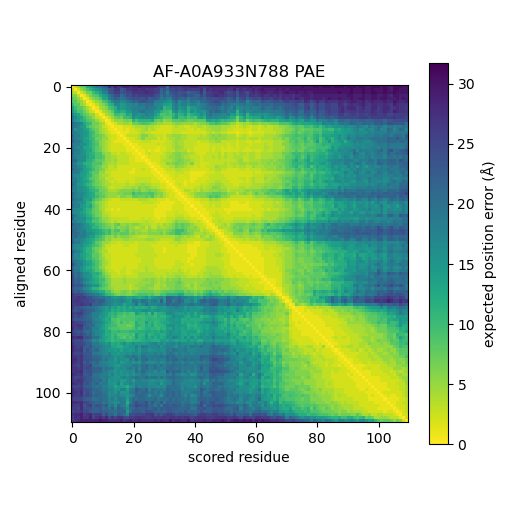-2.480 51.398 1.00 87.25 108 LEU A C 1
ATOM 861 O O . LEU A 1 108 ? -28.402 -3.192 52.235 1.00 87.25 108 LEU A O 1
ATOM 865 N N . ALA A 1 109 ? -28.824 -1.150 51.402 1.00 77.31 109 ALA A N 1
ATOM 866 C CA . ALA A 1 109 ? -28.124 -0.382 52.430 1.00 77.31 109 ALA A CA 1
ATOM 867 C C . ALA A 1 109 ? -29.071 0.214 53.497 1.00 77.31 109 ALA A C 1
ATOM 869 O O . ALA A 1 109 ? -28.604 0.970 54.348 1.00 77.31 109 ALA A O 1
ATOM 870 N N . GLN A 1 110 ? -30.372 -0.090 53.420 1.00 55.50 110 GLN A N 1
ATOM 871 C CA . GLN A 1 110 ? -31.404 0.195 54.428 1.00 55.50 110 GLN A CA 1
ATOM 872 C C . GLN A 1 110 ? -31.755 -1.095 55.165 1.00 55.50 110 GLN A C 1
ATOM 874 O O . GLN A 1 110 ? -32.030 -0.999 56.378 1.00 55.50 110 GLN A O 1
#

pLDDT: mean 86.33, std 10.3, range [44.0, 95.38]

Foldseek 3Di:
DDDDDDPDPDDDDDPCFPVDADPPPRAGWDWDDDPNPWIWTDGPVRDPVTDIDTPVRVCVVVVVVVVVVPDDVVVVVVVVVVVVVVVVVVVVVVVVVVVVVVVVVVVVVD

Sequence (110 aa):
MSRKSKPRKRKHEFAFGGLISCGHCDGSITASQAKGQYVYYHCAAKCDAVEYIREEELSKQLGAPLKRIQRSEQIVEWTREALLESHAEQTAEHTAVVDRLTLRKKKLAQ

Radius of gyration: 28.24 Å; Cα contacts (8 Å, |Δi|>4): 70; chains: 1; bounding box: 72×30×76 Å